Protein AF-A0A963EG88-F1 (afdb_monomer_lite)

Secondary structure (DSSP, 8-state):
-HHHHHHHHHHHHHHHHTT-EEEEEETTEEEEE-SSHHHHHHHHHHHHHHHHTS-GGG----------S--EEEEETTEEEEESHHHHHHHHHT-

Structure (mmCIF, N/CA/C/O backbone):
data_AF-A0A963EG88-F1
#
_entry.id   AF-A0A963EG88-F1
#
loop_
_atom_site.group_PDB
_atom_site.id
_atom_site.type_symbol
_atom_site.label_atom_id
_atom_site.label_alt_id
_atom_site.label_comp_id
_atom_site.label_asym_id
_atom_site.label_entity_id
_atom_site.label_seq_id
_atom_site.pdbx_PDB_ins_code
_atom_site.Cartn_x
_atom_site.Cartn_y
_atom_site.Cartn_z
_atom_site.occupancy
_atom_site.B_iso_or_equiv
_atom_site.auth_seq_id
_atom_site.auth_comp_id
_atom_site.auth_asym_id
_atom_site.auth_atom_id
_atom_site.pdbx_PDB_model_num
ATOM 1 N N . TYR A 1 1 ? -1.165 -1.193 22.289 1.00 59.25 1 TYR A N 1
ATOM 2 C CA . TYR A 1 1 ? -0.465 -2.075 21.328 1.00 59.25 1 TYR A CA 1
ATOM 3 C C . TYR A 1 1 ? -1.381 -3.009 20.532 1.00 59.25 1 TYR A C 1
ATOM 5 O O . TYR A 1 1 ? -1.097 -3.211 19.360 1.00 59.25 1 TYR A O 1
ATOM 13 N N . HIS A 1 2 ? -2.470 -3.552 21.097 1.00 75.12 2 HIS A N 1
ATOM 14 C CA . HIS A 1 2 ? -3.386 -4.451 20.369 1.00 75.12 2 HIS A CA 1
ATOM 15 C C . HIS A 1 2 ? -4.055 -3.796 19.142 1.00 75.12 2 HIS A C 1
ATOM 17 O O . HIS A 1 2 ? -3.981 -4.338 18.045 1.00 75.12 2 HIS A O 1
ATOM 23 N N . LEU A 1 3 ? -4.590 -2.579 19.307 1.00 76.38 3 LEU A N 1
ATOM 24 C CA . LEU A 1 3 ? -5.317 -1.851 18.256 1.00 76.38 3 LEU A CA 1
ATOM 25 C C . LEU A 1 3 ? -4.478 -1.603 16.986 1.00 76.38 3 LEU A C 1
ATOM 27 O O . LEU A 1 3 ? -4.972 -1.734 15.875 1.00 76.38 3 LEU A O 1
ATOM 31 N N . VAL A 1 4 ? -3.186 -1.297 17.147 1.00 77.19 4 VAL A N 1
ATOM 32 C CA . VAL A 1 4 ? -2.258 -1.075 16.024 1.00 77.19 4 VAL A CA 1
ATOM 33 C C . VAL A 1 4 ? -1.980 -2.378 15.269 1.00 77.19 4 VAL A C 1
ATOM 35 O O . VAL A 1 4 ? -1.959 -2.389 14.045 1.00 77.19 4 VAL A O 1
ATOM 38 N N . ARG A 1 5 ? -1.808 -3.503 15.975 1.00 79.88 5 ARG A N 1
ATOM 39 C CA . ARG A 1 5 ? -1.589 -4.810 15.331 1.00 79.88 5 ARG A CA 1
ATOM 40 C C . ARG A 1 5 ? -2.812 -5.275 14.551 1.00 79.88 5 ARG A C 1
ATOM 42 O O . ARG A 1 5 ? -2.670 -5.749 13.431 1.00 79.88 5 ARG A O 1
ATOM 49 N N . GLU A 1 6 ? -3.995 -5.109 15.131 1.00 83.88 6 GLU A N 1
ATOM 50 C CA . GLU A 1 6 ? -5.261 -5.398 14.458 1.00 83.88 6 GLU A CA 1
ATOM 51 C C . GLU A 1 6 ? -5.433 -4.517 13.211 1.00 83.88 6 GLU A C 1
ATOM 53 O O . GLU A 1 6 ? -5.846 -4.998 12.156 1.00 83.88 6 GLU A O 1
ATOM 58 N N . HIS A 1 7 ? -5.030 -3.245 13.308 1.00 83.75 7 HIS A N 1
ATOM 59 C CA . HIS A 1 7 ? -5.027 -2.312 12.188 1.00 83.75 7 HIS A CA 1
ATOM 60 C C . HIS A 1 7 ? -4.139 -2.797 11.034 1.00 83.75 7 HIS A C 1
ATOM 62 O O . HIS A 1 7 ? -4.588 -2.894 9.893 1.00 83.75 7 HIS A O 1
ATOM 68 N N . PHE A 1 8 ? -2.901 -3.194 11.336 1.00 87.38 8 PHE A N 1
ATOM 69 C CA . PHE A 1 8 ? -2.009 -3.790 10.343 1.00 87.38 8 PHE A CA 1
ATOM 70 C C . PHE A 1 8 ? -2.567 -5.074 9.733 1.00 87.38 8 PHE A C 1
ATOM 72 O O . PHE A 1 8 ? -2.401 -5.281 8.534 1.00 87.38 8 PHE A O 1
ATOM 79 N N . ALA A 1 9 ? -3.211 -5.930 10.527 1.00 89.12 9 ALA A N 1
ATOM 80 C CA . ALA A 1 9 ? -3.744 -7.196 10.041 1.00 89.12 9 ALA A CA 1
ATOM 81 C C . ALA A 1 9 ? -4.830 -6.985 8.976 1.00 89.12 9 ALA A C 1
ATOM 83 O O . ALA A 1 9 ? -4.720 -7.542 7.886 1.00 89.12 9 ALA A O 1
ATOM 84 N N . PHE A 1 10 ? -5.820 -6.125 9.242 1.00 90.12 10 PHE A N 1
ATOM 85 C CA . PHE A 1 10 ? -6.889 -5.899 8.265 1.00 90.12 10 PHE A CA 1
ATOM 86 C C . PHE A 1 10 ? -6.389 -5.127 7.032 1.00 90.12 10 PHE A C 1
ATOM 88 O O . PHE A 1 10 ? -6.882 -5.350 5.930 1.00 90.12 10 PHE A O 1
ATOM 95 N N . MET A 1 11 ? -5.414 -4.217 7.175 1.0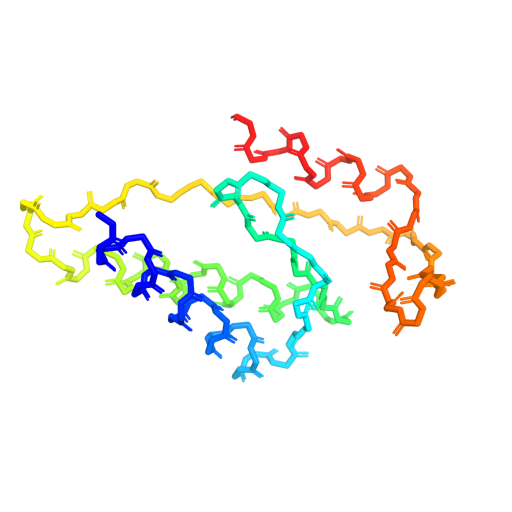0 91.62 11 MET A N 1
ATOM 96 C CA . MET A 1 11 ? -4.830 -3.546 6.007 1.00 91.62 11 MET A CA 1
ATOM 97 C C . MET A 1 11 ? -4.135 -4.551 5.085 1.00 91.62 11 MET A C 1
ATOM 99 O O . MET A 1 11 ? -4.294 -4.474 3.871 1.00 91.62 11 MET A O 1
ATOM 103 N N . GLN A 1 12 ? -3.394 -5.508 5.651 1.00 92.81 12 GLN A N 1
ATOM 104 C CA . GLN A 1 12 ? -2.750 -6.573 4.878 1.00 92.81 12 GLN A CA 1
ATOM 105 C C . GLN A 1 12 ? -3.764 -7.489 4.187 1.00 92.81 12 GLN A C 1
ATOM 107 O O . GLN A 1 12 ? -3.532 -7.887 3.048 1.00 92.81 12 GLN A O 1
ATOM 112 N N . GLU A 1 13 ? -4.873 -7.803 4.860 1.00 95.31 13 GLU A N 1
ATOM 113 C CA . GLU A 1 13 ? -5.998 -8.552 4.292 1.00 95.31 13 GLU A CA 1
ATOM 114 C C . GLU A 1 13 ? -6.582 -7.820 3.076 1.00 95.31 13 GLU A C 1
ATOM 116 O O . GLU A 1 13 ? -6.543 -8.355 1.975 1.00 95.31 13 GLU A O 1
ATOM 121 N N . ILE A 1 14 ? -6.987 -6.555 3.233 1.00 96.25 14 ILE A N 1
ATOM 122 C CA . ILE A 1 14 ? -7.587 -5.769 2.142 1.00 96.25 14 ILE A CA 1
ATOM 123 C C . ILE A 1 14 ? -6.624 -5.599 0.963 1.00 96.25 14 ILE A C 1
ATOM 125 O O . ILE A 1 14 ? -7.038 -5.701 -0.189 1.00 96.25 14 ILE A O 1
ATOM 129 N N . VAL A 1 15 ? -5.338 -5.331 1.227 1.00 96.31 15 VAL A N 1
ATOM 130 C CA . VAL A 1 15 ? -4.333 -5.234 0.156 1.00 96.31 15 VAL A CA 1
ATOM 131 C C . VAL A 1 15 ? -4.293 -6.529 -0.646 1.00 96.31 15 VAL A C 1
ATOM 133 O O . VAL A 1 15 ? -4.275 -6.468 -1.870 1.00 96.31 15 VAL A O 1
ATOM 136 N N . ARG A 1 16 ? -4.308 -7.684 0.026 1.00 95.31 16 ARG A N 1
ATOM 137 C CA . ARG A 1 16 ? -4.272 -8.992 -0.631 1.00 95.31 16 ARG A CA 1
ATOM 138 C C . ARG A 1 16 ? -5.555 -9.282 -1.410 1.00 95.31 16 ARG A C 1
ATOM 140 O O . ARG A 1 16 ? -5.458 -9.745 -2.542 1.00 95.31 16 ARG A O 1
ATOM 147 N N . ASP A 1 17 ? -6.717 -8.989 -0.834 1.00 97.06 17 ASP A N 1
ATOM 148 C CA . ASP A 1 17 ? -8.024 -9.233 -1.459 1.00 97.06 17 ASP A CA 1
ATOM 149 C C . ASP A 1 17 ? -8.214 -8.413 -2.743 1.00 97.06 17 ASP A C 1
ATOM 151 O O . ASP A 1 17 ? -8.828 -8.876 -3.700 1.00 97.06 17 ASP A O 1
ATOM 155 N N . GLU A 1 18 ? -7.620 -7.220 -2.800 1.00 97.12 18 GLU A N 1
ATOM 156 C CA . GLU A 1 18 ? -7.606 -6.368 -3.994 1.00 97.12 18 GLU A CA 1
ATOM 157 C C . GLU A 1 18 ? -6.426 -6.671 -4.943 1.00 97.12 18 GLU A C 1
ATOM 159 O O . GLU A 1 18 ? -6.194 -5.942 -5.907 1.00 97.12 18 GLU A O 1
ATOM 164 N N . GLY A 1 19 ? -5.663 -7.744 -4.700 1.00 95.12 19 GLY A N 1
ATOM 165 C CA . GLY A 1 19 ? -4.574 -8.198 -5.574 1.00 95.12 19 GLY A CA 1
ATOM 166 C C . GLY A 1 19 ? -3.266 -7.410 -5.446 1.00 95.12 19 GLY A C 1
ATOM 167 O O . GLY A 1 19 ? -2.410 -7.472 -6.328 1.00 95.12 19 GLY A O 1
ATOM 168 N N . GLY A 1 20 ? -3.101 -6.646 -4.369 1.00 94.62 20 GLY A N 1
ATOM 169 C CA . GLY A 1 20 ? -1.868 -5.944 -4.037 1.00 94.62 20 GLY A CA 1
ATOM 170 C C . GLY A 1 20 ? -0.893 -6.786 -3.221 1.00 94.62 20 GLY A C 1
ATOM 171 O O . GLY A 1 20 ? -1.213 -7.842 -2.677 1.00 94.62 20 GLY A O 1
ATOM 172 N N . THR A 1 21 ? 0.330 -6.279 -3.100 1.00 93.12 21 THR A N 1
ATOM 173 C CA . THR A 1 21 ? 1.384 -6.867 -2.269 1.00 93.12 21 THR A CA 1
ATOM 174 C C . THR A 1 21 ? 1.904 -5.851 -1.271 1.00 93.12 21 THR A C 1
ATOM 176 O O . THR A 1 21 ? 2.162 -4.696 -1.603 1.00 93.12 21 THR A O 1
ATOM 179 N N . ILE A 1 22 ? 2.098 -6.301 -0.036 1.00 92.50 22 ILE A N 1
ATOM 180 C CA . ILE A 1 22 ? 2.761 -5.520 1.003 1.00 92.50 22 ILE A CA 1
ATOM 181 C C . ILE A 1 22 ? 4.257 -5.538 0.719 1.00 92.50 22 ILE A C 1
ATOM 183 O O . ILE A 1 22 ? 4.871 -6.601 0.704 1.00 92.50 22 ILE A O 1
ATOM 187 N N . VAL A 1 23 ? 4.833 -4.359 0.502 1.00 90.75 23 VAL A N 1
ATOM 188 C CA . VAL A 1 23 ? 6.269 -4.200 0.257 1.00 90.75 23 VAL A CA 1
ATOM 189 C C . VAL A 1 23 ? 7.004 -4.213 1.590 1.00 90.75 23 VAL A C 1
ATOM 191 O O . VAL A 1 23 ? 7.865 -5.051 1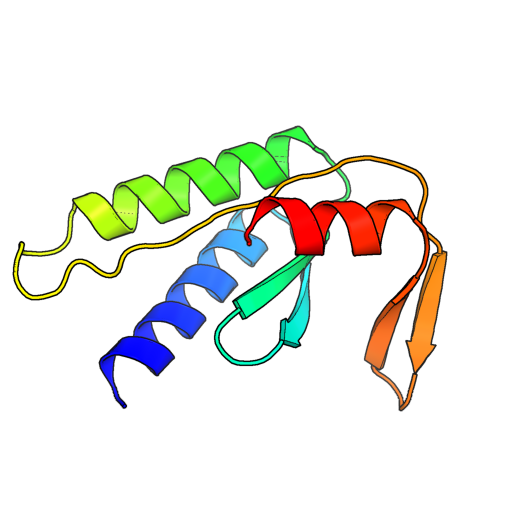.844 1.00 90.75 23 VAL A O 1
ATOM 194 N N . LYS A 1 24 ? 6.643 -3.271 2.466 1.00 87.94 24 LYS A N 1
ATOM 195 C CA . LYS A 1 24 ? 7.278 -3.076 3.770 1.00 87.94 24 LYS A CA 1
ATOM 196 C C . LYS A 1 24 ? 6.437 -2.187 4.672 1.00 87.94 24 LYS A C 1
ATOM 198 O O . LYS A 1 24 ? 5.518 -1.504 4.227 1.00 87.94 24 LYS A O 1
ATOM 203 N N . THR A 1 25 ? 6.798 -2.165 5.946 1.00 85.62 25 THR A N 1
ATOM 204 C CA . THR A 1 25 ? 6.295 -1.198 6.924 1.00 85.62 25 THR A CA 1
ATOM 205 C C . THR A 1 25 ? 7.299 -0.062 7.098 1.00 85.62 25 THR A C 1
ATOM 207 O O . THR A 1 25 ? 8.505 -0.312 7.146 1.00 85.62 25 THR A O 1
ATOM 210 N N . ILE A 1 26 ? 6.817 1.173 7.224 1.00 82.69 26 ILE A N 1
ATOM 211 C CA . ILE A 1 26 ? 7.635 2.369 7.465 1.00 82.69 26 ILE A CA 1
ATOM 212 C C . ILE A 1 26 ? 7.100 3.040 8.732 1.00 82.69 26 ILE A C 1
ATOM 214 O O . ILE A 1 26 ? 6.118 3.774 8.679 1.00 82.69 26 ILE A O 1
ATOM 218 N N . GLY A 1 27 ? 7.713 2.753 9.883 1.00 82.81 27 GLY A N 1
ATOM 219 C CA . GLY A 1 27 ? 7.166 3.175 11.175 1.00 82.81 27 GLY A CA 1
ATOM 220 C C . GLY A 1 27 ? 5.811 2.513 11.443 1.00 82.81 27 GLY A C 1
ATOM 221 O O . GLY A 1 27 ? 5.727 1.287 11.511 1.00 82.81 27 GLY A O 1
ATOM 222 N N . ASP A 1 28 ? 4.764 3.322 11.580 1.00 80.31 28 ASP A N 1
ATOM 223 C CA . ASP A 1 28 ? 3.368 2.900 11.724 1.00 80.31 28 ASP A CA 1
ATOM 224 C C . ASP A 1 28 ? 2.601 2.813 10.385 1.00 80.31 28 ASP A C 1
ATOM 226 O O . ASP A 1 28 ? 1.439 2.410 10.370 1.00 80.31 28 ASP A O 1
ATOM 230 N N . ALA A 1 29 ? 3.248 3.130 9.259 1.00 84.88 29 ALA A N 1
ATOM 231 C CA . ALA A 1 29 ? 2.656 3.050 7.927 1.00 84.88 29 ALA A CA 1
ATOM 232 C C . ALA A 1 29 ? 2.943 1.713 7.224 1.00 84.88 29 ALA A C 1
ATOM 234 O O . ALA A 1 29 ? 3.959 1.049 7.458 1.00 84.88 29 ALA A O 1
ATOM 235 N N . VAL A 1 30 ? 2.065 1.352 6.289 1.00 89.62 30 VAL A N 1
ATOM 236 C CA . VAL A 1 30 ? 2.250 0.238 5.352 1.00 89.62 30 VAL A CA 1
ATOM 237 C C . VAL A 1 30 ? 2.493 0.794 3.961 1.00 89.62 30 VAL A C 1
ATOM 239 O O . VAL A 1 30 ? 1.736 1.633 3.485 1.00 89.62 30 VAL A O 1
ATOM 242 N N . MET A 1 31 ? 3.508 0.270 3.282 1.00 91.56 31 MET A N 1
ATOM 243 C CA . MET A 1 31 ? 3.681 0.456 1.851 1.00 91.56 31 MET A CA 1
ATOM 244 C C . MET A 1 31 ? 3.174 -0.784 1.115 1.00 91.56 31 MET A C 1
ATOM 246 O O . MET A 1 31 ? 3.638 -1.900 1.362 1.00 91.56 31 MET A O 1
ATOM 250 N N . ALA A 1 32 ? 2.243 -0.572 0.190 1.00 94.00 32 ALA A N 1
ATOM 251 C CA . ALA A 1 32 ? 1.704 -1.599 -0.687 1.00 94.00 32 ALA A CA 1
ATOM 252 C C . ALA A 1 32 ? 1.917 -1.212 -2.154 1.00 94.00 32 ALA A C 1
ATOM 254 O O . ALA A 1 32 ? 1.932 -0.029 -2.494 1.00 94.00 32 ALA A O 1
ATOM 255 N N . ALA A 1 33 ? 2.075 -2.217 -3.007 1.00 93.25 33 ALA A N 1
ATOM 256 C CA . ALA A 1 33 ? 2.189 -2.071 -4.449 1.00 93.25 33 ALA A CA 1
ATOM 257 C C . ALA A 1 33 ? 1.045 -2.821 -5.135 1.00 93.25 33 ALA A C 1
ATOM 259 O O . ALA A 1 33 ? 0.658 -3.912 -4.711 1.00 93.25 33 ALA A O 1
ATOM 260 N N . PHE A 1 34 ? 0.529 -2.229 -6.205 1.00 94.62 34 PHE A N 1
ATOM 261 C CA . PHE A 1 34 ? -0.529 -2.787 -7.037 1.00 94.62 34 PHE A CA 1
ATOM 262 C C . PHE A 1 34 ? -0.112 -2.648 -8.496 1.00 94.62 34 PHE A C 1
ATOM 264 O O . PHE A 1 34 ? 0.494 -1.644 -8.867 1.00 94.62 34 PHE A O 1
ATOM 271 N N . ILE A 1 35 ? -0.446 -3.648 -9.311 1.00 91.88 35 ILE A N 1
ATOM 272 C CA . ILE A 1 35 ? -0.230 -3.586 -10.762 1.00 91.88 35 ILE A CA 1
ATOM 273 C C . ILE A 1 35 ? -1.264 -2.650 -11.400 1.00 91.88 35 ILE A C 1
ATOM 275 O O . ILE A 1 35 ? -0.921 -1.836 -12.250 1.00 91.88 35 ILE A O 1
ATOM 279 N N . GLU A 1 36 ? -2.522 -2.736 -10.959 1.00 94.19 36 GLU A N 1
ATOM 280 C CA . GLU A 1 36 ? -3.613 -1.905 -11.465 1.00 94.19 36 GLU A CA 1
ATOM 281 C C . GLU A 1 36 ? -3.922 -0.738 -10.509 1.00 94.19 36 GLU A C 1
ATOM 283 O O . GLU A 1 36 ? -4.242 -0.974 -9.336 1.00 94.19 36 GLU A O 1
ATOM 288 N N . PRO A 1 37 ? -3.933 0.522 -10.987 1.00 93.94 37 PRO A N 1
ATOM 289 C CA . PRO A 1 37 ? -4.278 1.685 -10.162 1.00 93.94 37 PRO A CA 1
ATOM 290 C C . PRO A 1 37 ? -5.676 1.588 -9.538 1.00 93.94 37 PRO A C 1
ATOM 292 O O . PRO A 1 37 ? -5.889 1.984 -8.390 1.00 93.94 37 PRO A O 1
ATOM 295 N N . ALA A 1 38 ? -6.632 1.009 -10.270 1.00 96.50 38 ALA A N 1
ATOM 296 C CA . ALA A 1 38 ? -7.998 0.815 -9.794 1.00 96.50 38 ALA A CA 1
ATOM 297 C C . ALA A 1 38 ? -8.057 -0.078 -8.543 1.00 96.50 38 ALA A C 1
ATOM 299 O O . ALA A 1 38 ? -8.827 0.212 -7.627 1.00 96.50 38 ALA A O 1
ATOM 300 N N . SER A 1 39 ? -7.220 -1.117 -8.469 1.00 97.19 39 SER A N 1
ATOM 301 C CA . SER A 1 39 ? -7.117 -1.988 -7.294 1.00 97.19 39 SER A CA 1
ATOM 302 C C . SER A 1 39 ? -6.620 -1.241 -6.061 1.00 97.19 39 SER A C 1
ATOM 304 O O . SER A 1 39 ? -7.194 -1.381 -4.982 1.00 97.19 39 SER A O 1
ATOM 306 N N . ALA A 1 40 ? -5.619 -0.371 -6.222 1.00 95.94 40 ALA A N 1
ATOM 307 C CA . ALA A 1 40 ? -5.118 0.452 -5.124 1.00 95.94 40 ALA A CA 1
ATOM 308 C C . ALA A 1 40 ? -6.214 1.383 -4.571 1.00 95.94 40 ALA A C 1
ATOM 310 O O . ALA A 1 40 ? -6.386 1.506 -3.355 1.00 95.94 40 ALA A O 1
ATOM 311 N N . VAL A 1 41 ? -7.003 2.001 -5.457 1.00 96.38 41 VAL A N 1
ATOM 312 C CA . VAL A 1 41 ? -8.126 2.870 -5.066 1.00 96.38 41 VAL A CA 1
ATOM 313 C C . VAL A 1 41 ? -9.227 2.078 -4.356 1.00 96.38 41 VAL A C 1
ATOM 315 O O . VAL A 1 41 ? -9.738 2.537 -3.332 1.00 96.38 41 VAL A O 1
ATOM 318 N N . ARG A 1 42 ? -9.588 0.885 -4.848 1.00 97.75 42 ARG A N 1
ATOM 319 C CA . ARG A 1 42 ? -10.574 0.024 -4.175 1.00 97.75 42 ARG A CA 1
ATOM 320 C C . ARG A 1 42 ? -10.109 -0.365 -2.776 1.00 97.75 42 ARG A C 1
ATOM 322 O O . ARG A 1 42 ? -10.861 -0.148 -1.825 1.00 97.75 42 ARG A O 1
ATOM 329 N N . ALA A 1 43 ? -8.856 -0.796 -2.627 1.00 96.81 43 ALA A N 1
ATOM 330 C CA . ALA A 1 43 ? -8.266 -1.103 -1.325 1.00 96.81 43 ALA A CA 1
ATOM 331 C C . ALA A 1 43 ? -8.370 0.088 -0.360 1.00 96.81 43 ALA A C 1
ATOM 333 O O . ALA A 1 43 ? -8.856 -0.056 0.762 1.00 96.81 43 ALA A O 1
ATOM 334 N N . ALA A 1 44 ? -8.009 1.289 -0.820 1.00 94.75 44 ALA A N 1
ATOM 335 C CA . ALA A 1 44 ? -8.109 2.517 -0.034 1.00 94.75 44 ALA A CA 1
ATOM 336 C C . ALA A 1 44 ? -9.551 2.814 0.427 1.00 94.75 44 ALA A C 1
ATOM 338 O O . ALA A 1 44 ? -9.784 3.149 1.592 1.00 94.75 44 ALA A O 1
ATOM 339 N N . ILE A 1 45 ? -10.539 2.653 -0.459 1.00 95.12 45 ILE A N 1
ATOM 340 C CA . ILE A 1 45 ? -11.958 2.852 -0.131 1.00 95.12 45 ILE A CA 1
ATOM 341 C C . ILE A 1 45 ? -12.433 1.824 0.903 1.00 95.12 45 ILE A C 1
ATOM 343 O O . ILE 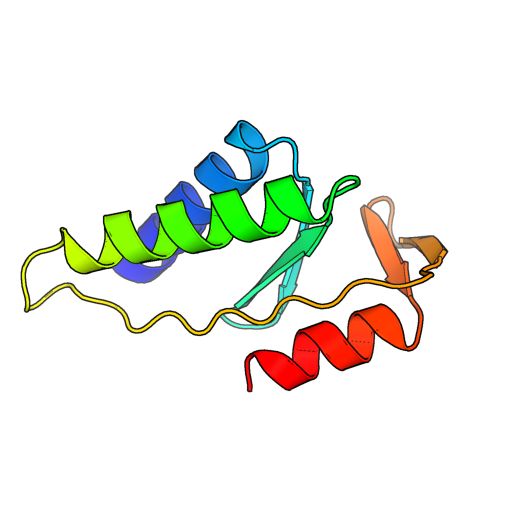A 1 45 ? -13.110 2.194 1.867 1.00 95.12 45 ILE A O 1
ATOM 347 N N . VAL A 1 46 ? -12.085 0.546 0.728 1.00 95.56 46 VAL A N 1
ATOM 348 C CA . VAL A 1 46 ? -12.471 -0.532 1.652 1.00 95.56 46 VAL A CA 1
ATOM 349 C C . VAL A 1 46 ? -11.855 -0.299 3.035 1.00 95.56 46 VAL A C 1
ATOM 351 O O . VAL A 1 46 ? -12.566 -0.395 4.039 1.00 95.56 46 VAL A O 1
ATOM 354 N N . MET A 1 47 ? -10.582 0.111 3.102 1.00 93.62 47 MET A N 1
ATOM 355 C CA . MET A 1 47 ? -9.911 0.470 4.359 1.00 93.62 47 MET A CA 1
ATOM 356 C C . MET A 1 47 ? -10.646 1.598 5.090 1.00 93.62 47 MET A C 1
ATOM 358 O O . MET A 1 47 ? -10.968 1.459 6.273 1.00 93.62 47 MET A O 1
ATOM 362 N N . GLN A 1 48 ? -10.973 2.689 4.390 1.00 91.31 48 GLN A N 1
ATOM 363 C CA . GLN A 1 48 ? -11.675 3.821 5.002 1.00 91.31 48 GLN A CA 1
ATOM 364 C C . GLN A 1 48 ? -13.069 3.439 5.496 1.00 91.31 48 GLN A C 1
ATOM 366 O O . GLN A 1 48 ? -13.449 3.789 6.615 1.00 91.31 48 GLN A O 1
ATOM 371 N N . ARG A 1 49 ? -13.829 2.677 4.702 1.00 91.81 49 ARG A N 1
ATOM 372 C CA . ARG A 1 49 ? -15.164 2.205 5.099 1.00 91.81 49 ARG A CA 1
ATOM 373 C C . ARG A 1 49 ? -15.107 1.351 6.363 1.00 91.81 49 ARG A C 1
ATOM 375 O O . ARG A 1 49 ? -15.912 1.561 7.270 1.00 91.81 49 ARG A O 1
ATOM 382 N N . ARG A 1 50 ? -14.139 0.435 6.458 1.00 89.62 50 ARG A N 1
ATOM 383 C CA . ARG A 1 50 ? -13.986 -0.442 7.627 1.00 89.62 50 ARG A CA 1
ATOM 384 C C . ARG A 1 50 ? -13.614 0.332 8.891 1.00 89.62 50 ARG A C 1
ATOM 386 O O . ARG A 1 50 ? -14.115 0.009 9.964 1.00 89.62 50 ARG A O 1
ATOM 393 N N . LEU A 1 51 ? -12.805 1.385 8.776 1.00 87.50 51 LEU A N 1
ATOM 394 C CA . LEU A 1 51 ? -12.466 2.250 9.911 1.00 87.50 51 LEU A CA 1
ATOM 395 C C . LEU A 1 51 ? -13.641 3.106 10.379 1.00 87.50 51 LEU A C 1
ATOM 397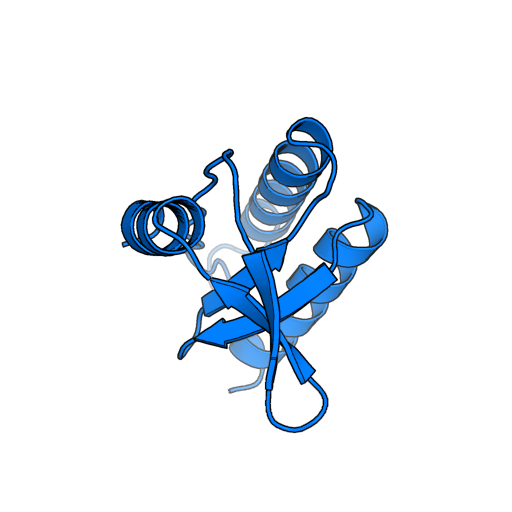 O O . LEU A 1 51 ? -13.863 3.227 11.582 1.00 87.50 51 LEU A O 1
ATOM 401 N N . VAL A 1 52 ? -14.423 3.663 9.452 1.00 87.00 52 VAL A N 1
ATOM 402 C CA . VAL A 1 52 ? -15.619 4.454 9.789 1.00 87.00 52 VAL A CA 1
ATOM 403 C C . VAL A 1 52 ? -16.684 3.596 10.481 1.00 87.00 52 VAL A C 1
ATOM 405 O O . VAL A 1 52 ? -17.382 4.089 11.370 1.00 87.00 52 VAL A O 1
ATOM 408 N N . ALA A 1 53 ? -16.774 2.311 10.128 1.00 87.94 53 ALA A N 1
ATOM 409 C CA . ALA A 1 53 ? -17.685 1.360 10.759 1.00 87.94 53 ALA A CA 1
ATOM 410 C C . ALA A 1 53 ? -17.319 1.017 12.219 1.00 87.94 53 ALA A C 1
ATOM 412 O O . ALA A 1 53 ? -18.165 0.485 12.937 1.00 87.94 53 ALA A O 1
ATOM 413 N N . ARG A 1 54 ? -16.101 1.335 12.691 1.00 85.81 54 ARG A N 1
ATOM 414 C CA . ARG A 1 54 ? -15.714 1.102 14.094 1.00 85.81 54 ARG A CA 1
ATOM 415 C C . ARG A 1 54 ? -16.434 2.070 15.050 1.00 85.81 54 ARG A C 1
ATOM 417 O O . ARG A 1 54 ? -16.748 3.206 14.657 1.00 85.81 54 ARG A O 1
ATOM 424 N N . PRO A 1 55 ? -16.659 1.668 16.317 1.00 86.56 55 PRO A N 1
ATOM 425 C CA . PRO A 1 55 ? -17.194 2.551 17.350 1.00 86.56 55 PRO A CA 1
ATOM 426 C C . PRO A 1 55 ? -16.349 3.827 17.497 1.00 86.56 55 PRO A C 1
ATOM 428 O O . PRO A 1 55 ? -15.127 3.747 17.373 1.00 86.56 55 PRO A O 1
ATOM 431 N N . PRO A 1 56 ? -16.942 4.999 17.801 1.00 80.25 56 PRO A N 1
ATOM 432 C CA . PRO A 1 56 ? -16.218 6.274 17.861 1.00 80.25 56 PRO A CA 1
ATOM 433 C C . PRO A 1 56 ? -14.938 6.273 18.716 1.00 80.25 56 PRO A C 1
ATOM 435 O O . PRO A 1 56 ? -13.969 6.920 18.333 1.00 80.25 56 PRO A O 1
ATOM 438 N N . GLY A 1 57 ? -14.905 5.519 19.822 1.00 79.75 57 GLY A N 1
ATOM 439 C CA . GLY A 1 57 ? -13.735 5.397 20.708 1.00 79.75 57 GLY A CA 1
ATOM 440 C C . GLY A 1 57 ? -12.581 4.538 20.168 1.00 79.75 57 GLY A C 1
ATOM 441 O O . GLY A 1 57 ? -11.502 4.537 20.749 1.00 79.75 57 GLY A O 1
ATOM 442 N N . GLU A 1 58 ? -12.787 3.835 19.053 1.00 79.19 58 GLU A N 1
ATOM 443 C CA . GLU A 1 58 ? -11.801 2.953 18.410 1.00 79.19 58 GLU A CA 1
ATOM 444 C C . GLU A 1 58 ? -11.439 3.400 16.985 1.00 79.19 58 GLU A C 1
ATOM 446 O O . GLU A 1 58 ? -10.688 2.721 16.279 1.00 79.19 58 GLU A O 1
ATOM 451 N N . ARG A 1 59 ? -11.982 4.534 16.526 1.00 80.62 59 ARG A N 1
ATOM 452 C CA . ARG A 1 59 ? -11.708 5.057 15.185 1.00 80.62 59 ARG A CA 1
ATOM 453 C C . ARG A 1 59 ? -10.288 5.600 15.115 1.00 80.62 59 ARG A C 1
ATOM 455 O O . ARG A 1 59 ? -10.001 6.709 15.561 1.00 80.62 59 ARG A O 1
ATOM 462 N N . LEU A 1 60 ? -9.406 4.829 14.494 1.00 80.31 60 LEU A N 1
ATOM 463 C CA . LEU A 1 60 ? -8.101 5.314 14.068 1.00 80.31 60 LEU A CA 1
ATOM 464 C C . LEU A 1 60 ? -8.261 6.211 12.837 1.00 80.31 60 LEU A C 1
ATOM 466 O O . LEU A 1 60 ? -9.012 5.889 11.915 1.00 80.31 60 LEU A O 1
ATOM 470 N N . ARG A 1 61 ? -7.539 7.335 12.814 1.00 82.19 61 ARG A N 1
ATOM 471 C CA . ARG A 1 61 ? -7.403 8.144 11.601 1.00 82.19 61 ARG A CA 1
ATOM 472 C C . ARG A 1 61 ? -6.354 7.497 10.709 1.00 82.19 61 ARG A C 1
ATOM 474 O O . ARG A 1 61 ? -5.189 7.452 11.085 1.00 82.19 61 ARG A O 1
ATOM 481 N N . LEU A 1 62 ? -6.772 7.035 9.537 1.00 85.06 62 LEU A N 1
ATOM 482 C CA . LEU A 1 62 ? -5.873 6.531 8.507 1.00 85.06 62 LEU A CA 1
ATOM 483 C C . LEU A 1 62 ? -5.702 7.593 7.419 1.00 85.06 62 LEU A C 1
ATOM 485 O O . LEU A 1 62 ? -6.685 8.089 6.860 1.00 85.06 62 LEU A O 1
ATOM 489 N N . LYS A 1 63 ? -4.447 7.940 7.130 1.00 89.25 63 LYS A N 1
ATOM 490 C CA . LYS A 1 63 ? -4.068 8.704 5.940 1.00 89.25 63 LYS A CA 1
ATOM 491 C C . LYS A 1 63 ? -3.672 7.719 4.844 1.00 89.25 63 LYS A C 1
ATOM 493 O O . LYS A 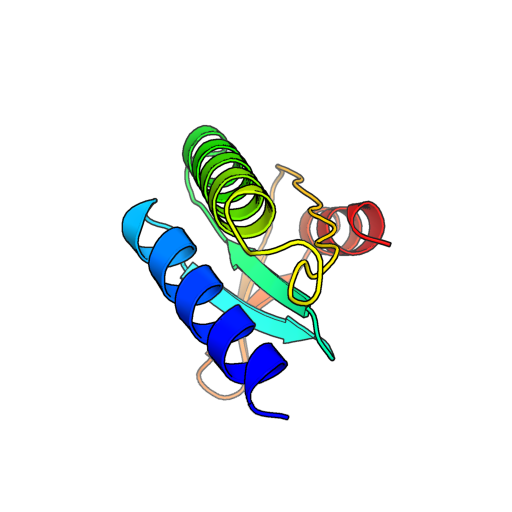1 63 ? -2.994 6.736 5.118 1.00 89.25 63 LYS A O 1
ATOM 498 N N . LEU A 1 64 ? -4.105 7.983 3.616 1.00 90.19 64 LEU A N 1
ATOM 499 C CA . LEU A 1 64 ? -3.825 7.143 2.453 1.00 90.19 64 LEU A CA 1
ATOM 500 C C . LEU A 1 64 ? -3.250 8.025 1.351 1.00 90.19 64 LEU A C 1
ATOM 502 O O . LEU A 1 64 ? -3.883 8.999 0.949 1.00 90.19 64 LEU A O 1
ATOM 506 N N . GLY A 1 65 ? -2.057 7.678 0.877 1.00 91.19 65 GLY A N 1
ATOM 507 C CA . GLY A 1 65 ? -1.422 8.287 -0.287 1.00 91.19 65 GLY A CA 1
ATOM 508 C C . GLY A 1 65 ? -1.348 7.266 -1.414 1.00 91.19 65 GLY A C 1
ATOM 509 O O . GLY A 1 65 ? -0.885 6.149 -1.199 1.00 91.19 65 GLY A O 1
ATOM 510 N N . LEU A 1 66 ? -1.807 7.641 -2.606 1.00 92.44 66 LEU A N 1
ATOM 511 C CA . LEU A 1 66 ? -1.716 6.810 -3.803 1.00 92.44 66 LEU A CA 1
ATOM 512 C C . LEU A 1 66 ? -0.999 7.595 -4.890 1.00 92.44 66 LEU A C 1
ATOM 514 O O . LEU A 1 66 ? -1.298 8.767 -5.115 1.00 92.44 66 LEU A O 1
ATOM 518 N N . HIS A 1 67 ? -0.066 6.945 -5.572 1.00 92.19 67 HIS A N 1
ATOM 519 C CA . HIS A 1 67 ? 0.611 7.523 -6.719 1.00 92.19 67 HIS A CA 1
ATOM 520 C C . HIS A 1 67 ? 0.956 6.427 -7.721 1.00 92.19 67 HIS A C 1
ATOM 522 O O . HIS A 1 67 ? 1.342 5.327 -7.331 1.00 92.19 67 HIS A O 1
ATOM 528 N N . GLU A 1 68 ? 0.825 6.752 -9.001 1.00 92.25 68 GLU A N 1
ATOM 529 C CA . GLU A 1 68 ? 1.101 5.857 -10.118 1.00 92.25 68 GLU A CA 1
ATOM 530 C C . GLU A 1 68 ? 2.274 6.404 -10.931 1.00 92.25 68 GLU A C 1
ATOM 532 O O . GLU A 1 68 ? 2.402 7.612 -11.138 1.00 92.25 68 GLU A O 1
ATOM 537 N N . GLY A 1 69 ? 3.135 5.506 -11.392 1.00 89.44 69 GLY A N 1
ATOM 538 C CA . GLY A 1 69 ? 4.224 5.829 -12.296 1.00 89.44 69 GLY A CA 1
ATOM 539 C C . GLY A 1 69 ? 5.259 4.709 -12.367 1.00 89.44 69 GLY A C 1
ATOM 540 O O . GLY A 1 69 ? 5.135 3.693 -11.675 1.00 89.44 69 GLY A O 1
ATOM 541 N N . PRO A 1 70 ? 6.290 4.876 -13.206 1.00 87.25 70 PRO A N 1
ATOM 542 C CA . PRO A 1 70 ? 7.343 3.885 -13.341 1.00 87.25 70 PRO A CA 1
ATOM 543 C C . PRO A 1 70 ? 8.135 3.748 -12.037 1.00 87.25 70 PRO A C 1
ATOM 545 O O . PRO A 1 70 ? 8.565 4.728 -11.425 1.00 87.25 70 PRO A O 1
ATOM 548 N N . CYS A 1 71 ? 8.382 2.508 -11.634 1.00 88.75 71 CYS A N 1
ATOM 549 C CA . CYS A 1 71 ? 9.262 2.178 -10.522 1.00 88.75 71 CYS A CA 1
ATOM 550 C C . CYS A 1 71 ? 10.088 0.937 -10.860 1.00 88.75 71 CYS A C 1
ATOM 552 O O . CYS A 1 71 ? 9.744 0.160 -11.750 1.00 88.75 71 CYS A O 1
ATOM 554 N N . ILE A 1 72 ? 11.206 0.775 -10.161 1.00 88.38 72 ILE A N 1
ATOM 555 C CA . ILE A 1 72 ? 12.110 -0.358 -10.336 1.00 88.38 72 ILE A CA 1
ATOM 556 C C . ILE A 1 72 ? 11.903 -1.296 -9.155 1.00 88.38 72 ILE A C 1
ATOM 558 O O . ILE A 1 72 ? 12.122 -0.901 -8.009 1.00 88.38 72 ILE A O 1
ATOM 562 N N . ALA A 1 73 ? 11.494 -2.529 -9.446 1.00 88.38 73 ALA A N 1
ATOM 563 C CA . ALA A 1 73 ? 11.465 -3.607 -8.471 1.00 88.38 73 ALA A CA 1
ATOM 564 C C . ALA A 1 73 ? 12.887 -4.152 -8.276 1.00 88.38 73 ALA A C 1
ATOM 566 O O . ALA A 1 73 ? 13.564 -4.502 -9.243 1.00 88.38 73 ALA A O 1
ATOM 567 N N . VAL A 1 74 ? 13.339 -4.228 -7.030 1.00 89.44 74 VAL A N 1
ATOM 568 C CA . VAL A 1 74 ? 14.638 -4.794 -6.652 1.00 89.44 74 VAL A CA 1
ATOM 569 C C . VAL A 1 74 ? 14.451 -5.780 -5.508 1.00 89.44 74 VAL A C 1
ATOM 571 O O . VAL A 1 74 ? 13.477 -5.705 -4.767 1.00 89.44 74 VAL A O 1
ATOM 574 N N . THR A 1 75 ? 15.392 -6.705 -5.342 1.00 88.69 75 THR A N 1
ATOM 575 C CA . THR A 1 75 ? 15.431 -7.574 -4.160 1.00 88.69 75 THR A CA 1
ATOM 576 C C . THR A 1 75 ? 16.582 -7.134 -3.263 1.00 88.69 75 THR A C 1
ATOM 578 O O . THR A 1 75 ? 17.730 -7.110 -3.700 1.00 88.69 75 THR A O 1
ATOM 581 N N . LEU A 1 76 ? 16.275 -6.769 -2.020 1.00 83.31 76 LEU A N 1
ATOM 582 C CA . LEU A 1 76 ? 17.231 -6.368 -0.986 1.00 83.31 76 LEU A CA 1
ATOM 583 C C . LEU A 1 76 ? 17.044 -7.272 0.228 1.00 83.31 76 LEU A C 1
ATOM 585 O O . LEU A 1 76 ? 15.940 -7.358 0.762 1.00 83.31 76 LEU A O 1
ATOM 589 N N . ASN A 1 77 ? 18.116 -7.925 0.684 1.00 85.56 77 ASN A N 1
ATOM 590 C CA . ASN A 1 77 ? 18.073 -8.866 1.812 1.00 85.56 77 ASN A CA 1
ATOM 591 C C . ASN A 1 77 ? 16.960 -9.923 1.652 1.00 85.56 77 ASN A C 1
ATOM 593 O O . ASN A 1 77 ? 16.162 -10.130 2.568 1.00 85.56 77 ASN A O 1
ATOM 597 N N . ASP A 1 78 ? 16.858 -10.507 0.453 1.00 84.69 78 ASP A N 1
ATOM 598 C CA . ASP A 1 78 ? 15.842 -11.502 0.071 1.00 84.69 78 ASP A CA 1
ATOM 599 C C . ASP A 1 78 ? 14.385 -11.017 0.180 1.00 84.69 78 ASP A C 1
ATOM 601 O O . ASP A 1 78 ? 13.448 -11.810 0.291 1.00 84.69 78 ASP A O 1
ATOM 605 N N . ARG A 1 79 ? 14.170 -9.695 0.143 1.00 81.75 79 ARG A N 1
ATOM 606 C CA . ARG A 1 79 ? 12.842 -9.071 0.158 1.00 81.75 79 ARG A CA 1
ATOM 607 C C . ARG A 1 79 ? 12.652 -8.155 -1.039 1.00 81.75 79 ARG A C 1
ATOM 609 O O . ARG A 1 79 ? 13.553 -7.404 -1.406 1.00 81.75 79 ARG A O 1
ATOM 616 N N . LEU A 1 80 ? 11.457 -8.207 -1.617 1.00 84.62 80 LEU A N 1
ATOM 617 C CA . LEU A 1 80 ? 11.048 -7.309 -2.689 1.00 84.62 80 LEU A CA 1
ATOM 618 C C . LEU A 1 80 ? 10.951 -5.874 -2.158 1.00 84.62 80 LEU A C 1
ATOM 620 O O . LEU A 1 80 ? 10.297 -5.621 -1.148 1.00 84.62 80 LEU A O 1
ATOM 624 N N . ASP A 1 81 ? 11.572 -4.939 -2.863 1.00 87.44 81 ASP A N 1
ATOM 625 C CA . ASP A 1 81 ? 11.479 -3.509 -2.605 1.00 87.44 81 ASP A CA 1
ATOM 626 C C . ASP A 1 81 ? 11.313 -2.742 -3.923 1.00 87.44 81 ASP A C 1
ATOM 628 O O . ASP A 1 81 ? 11.587 -3.262 -5.007 1.00 87.44 81 ASP A O 1
ATOM 632 N N . TYR A 1 82 ? 10.856 -1.496 -3.836 1.00 85.31 82 TYR A N 1
ATOM 633 C CA . TYR A 1 82 ? 10.618 -0.637 -4.991 1.00 85.31 82 TYR A CA 1
ATOM 634 C C . TYR A 1 82 ? 11.365 0.687 -4.843 1.00 85.31 82 TYR A C 1
ATOM 636 O O . TYR A 1 82 ? 11.307 1.338 -3.799 1.00 85.31 82 TYR A O 1
ATOM 644 N N . PHE A 1 83 ? 12.029 1.113 -5.919 1.00 83.62 83 PHE A N 1
ATOM 645 C CA . PHE A 1 83 ? 12.762 2.377 -5.998 1.00 83.62 83 PHE A CA 1
ATOM 646 C C . PHE A 1 83 ? 12.255 3.248 -7.146 1.00 83.62 83 PHE A C 1
ATOM 648 O O . PHE A 1 83 ? 11.708 2.766 -8.138 1.00 83.62 83 PHE A O 1
ATOM 655 N N . GLY A 1 84 ? 12.471 4.555 -7.010 1.00 83.12 84 GLY A N 1
ATOM 656 C CA . GLY A 1 84 ? 12.127 5.551 -8.018 1.00 83.12 84 GLY A CA 1
ATOM 657 C C . GLY A 1 84 ? 11.407 6.757 -7.426 1.00 83.12 84 GLY A C 1
ATOM 658 O O . GLY A 1 84 ? 10.977 6.761 -6.270 1.00 83.12 84 GLY A O 1
ATOM 659 N N . THR A 1 85 ? 11.261 7.798 -8.240 1.00 84.38 85 THR A N 1
ATOM 660 C CA . THR A 1 85 ? 10.538 9.022 -7.868 1.00 84.38 85 THR A CA 1
ATOM 661 C C . THR A 1 85 ? 9.083 8.733 -7.505 1.00 84.38 85 THR A C 1
ATOM 663 O O . THR A 1 85 ? 8.586 9.305 -6.538 1.00 84.38 85 THR A O 1
ATOM 666 N N . THR A 1 86 ? 8.432 7.788 -8.189 1.00 82.75 86 THR A N 1
ATOM 667 C CA . THR A 1 86 ? 7.048 7.379 -7.910 1.00 82.75 86 THR A CA 1
ATOM 668 C C . THR A 1 86 ? 6.857 6.870 -6.477 1.00 82.75 86 THR A C 1
ATOM 670 O O . THR A 1 86 ? 5.911 7.274 -5.801 1.00 82.75 86 THR A O 1
ATOM 673 N N . VAL A 1 87 ? 7.785 6.056 -5.964 1.00 79.69 87 VAL A N 1
ATOM 674 C CA . VAL A 1 87 ? 7.731 5.533 -4.586 1.00 79.69 87 VAL A CA 1
ATOM 675 C C . VAL A 1 87 ? 7.858 6.661 -3.562 1.00 79.69 87 VAL A C 1
ATOM 677 O O . VAL A 1 87 ? 7.087 6.738 -2.604 1.00 79.69 87 VAL A O 1
ATOM 680 N N . ASN A 1 88 ? 8.792 7.585 -3.795 1.00 79.31 88 ASN A N 1
ATOM 681 C CA . ASN A 1 88 ? 9.000 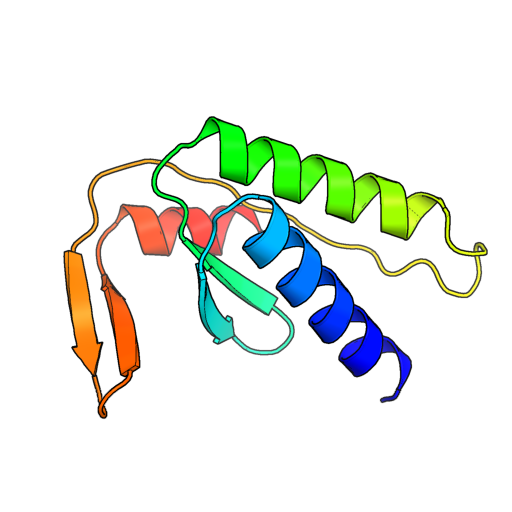8.737 -2.920 1.00 79.31 88 ASN A CA 1
ATOM 682 C C . ASN A 1 88 ? 7.789 9.680 -2.909 1.00 79.31 88 ASN A C 1
ATOM 684 O O . ASN A 1 88 ? 7.448 10.236 -1.866 1.00 79.31 88 ASN A O 1
ATOM 688 N N . MET A 1 89 ? 7.132 9.858 -4.057 1.00 77.88 89 MET A N 1
ATOM 689 C CA . MET A 1 89 ? 5.917 10.663 -4.168 1.00 77.88 89 MET A CA 1
ATOM 690 C C . MET A 1 89 ? 4.745 10.026 -3.418 1.00 77.88 89 MET A C 1
ATOM 692 O O . MET A 1 89 ? 4.085 10.722 -2.649 1.00 77.88 89 MET A O 1
ATOM 696 N N . ALA A 1 90 ? 4.534 8.711 -3.546 1.00 73.69 90 ALA A N 1
ATOM 697 C CA . ALA A 1 90 ? 3.511 7.994 -2.779 1.00 73.69 90 ALA A CA 1
ATOM 698 C C . ALA A 1 90 ? 3.698 8.177 -1.261 1.00 73.69 90 ALA A C 1
ATOM 700 O O . ALA A 1 90 ? 2.750 8.513 -0.550 1.00 73.69 90 ALA A O 1
ATOM 701 N N . ALA A 1 91 ? 4.938 8.046 -0.773 1.00 74.62 91 ALA A N 1
ATOM 702 C CA . ALA A 1 91 ? 5.265 8.231 0.642 1.00 74.62 91 ALA A CA 1
ATOM 703 C C . ALA A 1 91 ? 5.017 9.669 1.141 1.00 74.62 91 ALA A C 1
ATOM 705 O O . ALA A 1 91 ? 4.637 9.861 2.296 1.00 74.62 91 ALA A O 1
ATOM 706 N N . ARG A 1 92 ? 5.194 10.683 0.282 1.00 73.69 92 ARG A N 1
ATOM 707 C CA . ARG A 1 92 ? 4.923 12.095 0.616 1.00 73.69 92 ARG A CA 1
ATOM 708 C C . ARG A 1 92 ? 3.434 12.432 0.641 1.00 73.69 92 ARG A C 1
ATOM 710 O O . ARG A 1 92 ? 3.029 13.271 1.435 1.00 73.69 92 ARG A O 1
ATOM 717 N N . LEU A 1 93 ? 2.612 11.794 -0.192 1.00 71.19 93 LEU A N 1
ATOM 718 C CA . LEU A 1 93 ? 1.173 12.085 -0.253 1.00 71.19 93 LEU A CA 1
ATOM 719 C C . LEU A 1 93 ? 0.416 11.690 1.022 1.00 71.19 93 LEU A C 1
ATOM 721 O O . LEU A 1 93 ? -0.607 12.293 1.326 1.00 71.19 93 LEU A O 1
ATOM 725 N N . GLN A 1 94 ? 0.911 10.703 1.773 1.00 67.25 94 GLN A N 1
ATOM 726 C CA . GLN A 1 94 ? 0.304 10.300 3.047 1.00 67.25 94 GLN A CA 1
ATOM 727 C C . GLN A 1 94 ? 0.730 11.159 4.254 1.00 67.25 94 GLN A C 1
ATOM 729 O O . GLN A 1 94 ? 0.280 10.887 5.367 1.00 67.25 94 GLN A O 1
ATOM 734 N N . SER A 1 95 ? 1.632 12.132 4.064 1.00 56.38 95 SER A N 1
ATOM 735 C CA . SER A 1 95 ? 2.252 12.901 5.158 1.00 56.38 95 SER A CA 1
ATOM 736 C C . SER A 1 95 ? 1.272 13.812 5.904 1.00 56.38 95 SER A C 1
ATOM 738 O O . SER A 1 95 ? 0.239 14.257 5.356 1.00 56.38 95 SER A O 1
#

Foldseek 3Di:
DVLLVVLVVVLCVLCVVLPKDFQDADVSDTDIDDPDLVSLVSSVVVSVVVLVPDDPVSRDDFFFFDFDDDWDWDADPNGTDIDDPRSVRSVVRSD

pLDDT: mean 86.95, std 7.97, range [56.38, 97.75]

Radius of gyration: 13.6 Å; chains: 1; bounding box: 36×24×35 Å

Sequence (95 aa):
YHLVREHFAFMQEIVRDEGGTIVKTIGDAVMAAFIEPASAVRAAIVMQRRLVARPPGERLRLKLGLHEGPCIAVTLNDRLDYFGTTVNMAARLQS